Protein AF-A0A6I3DVI6-F1 (afdb_monomer_lite)

Radius of gyration: 30.78 Å; chains: 1; bounding box: 69×24×76 Å

pLDDT: mean 83.45, std 7.42, range [49.19, 92.88]

Foldseek 3Di:
DDPLVVLCVVLVPDPDVLSVVLSVVLSVCVVVVNPNVVVVVVSVVVVVVVVVVVVVVVVVVVVVVVVVVVCVVVVVVVCCVVCVVVVVVVCVVVVDD

Sequence (97 aa):
LSRSDAIRAMGERSDIPELRNFASSMVQAERLGIPVANVLRIQAGEMRTKRSQRAEEMAQKVPVKILFPLIFCILPVLFIVILGPAVISIFSSLSGK

Secondary structure (DSSP, 8-state):
--HHHHHHHHHHT---HHHHHHHHHHHHHHHHT--HHHHHHHHHHHHHHHHHHHHHHHHHHHHHHHHHHHHHHHHHHHHHHHHHHHHHHHHHHHS--

Structure (mmCIF, N/CA/C/O backbone):
data_AF-A0A6I3DVI6-F1
#
_entry.id   AF-A0A6I3DVI6-F1
#
loop_
_atom_site.group_PDB
_atom_site.id
_atom_site.type_symbol
_atom_site.label_atom_id
_atom_site.label_alt_id
_atom_site.label_comp_id
_atom_site.label_asym_id
_atom_site.label_entity_id
_atom_site.label_seq_id
_atom_site.pdbx_PDB_ins_code
_atom_site.Cartn_x
_atom_site.Cartn_y
_atom_site.Cartn_z
_atom_site.occupancy
_atom_site.B_iso_or_equiv
_atom_site.auth_seq_id
_atom_site.auth_comp_id
_atom_site.auth_asym_id
_atom_site.auth_atom_id
_atom_site.pdbx_PDB_model_num
ATOM 1 N N . LEU A 1 1 ? -26.976 -16.156 27.769 1.00 64.56 1 LEU A N 1
ATOM 2 C CA . LEU A 1 1 ? -25.738 -15.523 27.258 1.00 64.56 1 LEU A CA 1
ATOM 3 C C . LEU A 1 1 ? -25.749 -14.055 27.645 1.00 64.56 1 LEU A C 1
ATOM 5 O O . LEU A 1 1 ? -26.793 -13.432 27.477 1.00 64.56 1 LEU A O 1
ATOM 9 N N . SER A 1 2 ? -24.634 -13.508 28.136 1.00 84.81 2 SER A N 1
ATOM 10 C CA . SER A 1 2 ? -24.501 -12.050 28.239 1.00 84.81 2 SER A CA 1
ATOM 11 C C . SER A 1 2 ? -24.308 -11.439 26.844 1.00 84.81 2 SER A C 1
ATOM 13 O O . SER A 1 2 ? -23.904 -12.131 25.903 1.00 84.81 2 SER A O 1
ATOM 15 N N . ARG A 1 3 ? -24.595 -10.141 26.688 1.00 81.12 3 ARG A N 1
ATOM 16 C CA . ARG A 1 3 ? -24.391 -9.422 25.418 1.00 81.12 3 ARG A CA 1
ATOM 17 C C . ARG A 1 3 ? -22.936 -9.526 24.942 1.00 81.12 3 ARG A C 1
ATOM 19 O O . ARG A 1 3 ? -22.694 -9.828 23.774 1.00 81.12 3 ARG A O 1
ATOM 26 N N . SER A 1 4 ? -21.992 -9.391 25.869 1.00 83.44 4 SER A N 1
ATOM 27 C CA . SER A 1 4 ? -20.556 -9.572 25.652 1.00 83.44 4 SER A CA 1
ATOM 28 C C . SER A 1 4 ? -20.211 -10.952 25.082 1.00 83.44 4 SER A C 1
ATOM 30 O O . SER A 1 4 ? -19.401 -11.060 24.159 1.00 83.44 4 SER A O 1
ATOM 32 N N . ASP A 1 5 ? -20.846 -12.011 25.591 1.00 84.31 5 ASP A N 1
ATOM 33 C CA . ASP A 1 5 ? -20.593 -13.383 25.131 1.00 84.31 5 ASP A CA 1
ATOM 34 C C . ASP A 1 5 ? -21.130 -13.606 23.716 1.00 84.31 5 ASP A C 1
ATOM 36 O O . ASP A 1 5 ? -20.478 -14.256 22.902 1.00 84.31 5 ASP A O 1
ATOM 40 N N . ALA A 1 6 ? -22.288 -13.022 23.388 1.00 87.44 6 ALA A N 1
ATOM 41 C CA . ALA A 1 6 ? -22.867 -13.106 22.047 1.00 87.44 6 ALA A CA 1
ATOM 42 C C . ALA A 1 6 ? -21.997 -12.391 20.996 1.00 87.44 6 ALA A C 1
ATOM 44 O O . ALA A 1 6 ? -21.816 -12.895 19.886 1.00 87.44 6 ALA A O 1
ATOM 45 N N . ILE A 1 7 ? -21.421 -11.239 21.355 1.00 8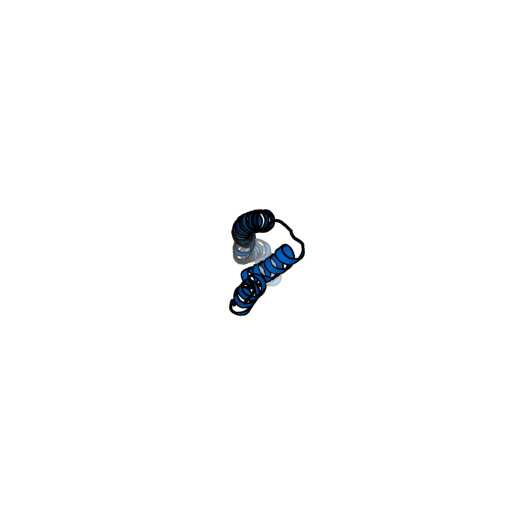5.44 7 ILE A N 1
ATOM 46 C CA . ILE A 1 7 ? -20.514 -10.475 20.488 1.00 85.44 7 ILE A CA 1
ATOM 47 C C . ILE A 1 7 ? -19.185 -11.215 20.305 1.00 85.44 7 ILE A C 1
ATOM 49 O O . ILE A 1 7 ? -18.686 -11.309 19.184 1.00 85.44 7 ILE A O 1
ATOM 53 N N . ARG A 1 8 ? -18.632 -11.800 21.375 1.00 87.19 8 ARG A N 1
ATOM 54 C CA . ARG A 1 8 ? -17.426 -12.637 21.293 1.00 87.19 8 ARG A CA 1
ATOM 55 C C . ARG A 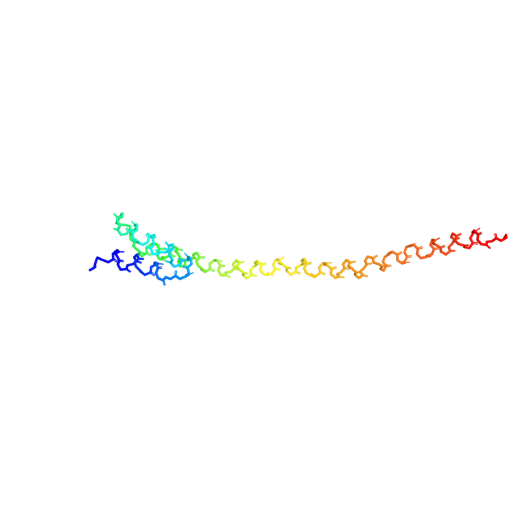1 8 ? -17.651 -13.851 20.392 1.00 87.19 8 ARG A C 1
ATOM 57 O O . ARG A 1 8 ? -16.877 -14.062 19.464 1.00 87.19 8 ARG A O 1
ATOM 64 N N . ALA A 1 9 ? -18.744 -14.583 20.606 1.00 88.75 9 ALA A N 1
ATOM 65 C CA . ALA A 1 9 ? -19.117 -15.726 19.775 1.00 88.75 9 ALA A CA 1
ATOM 66 C C . ALA A 1 9 ? -19.337 -15.334 18.302 1.00 88.75 9 ALA A C 1
ATOM 68 O O . ALA A 1 9 ? -19.091 -16.134 17.405 1.00 88.75 9 ALA A O 1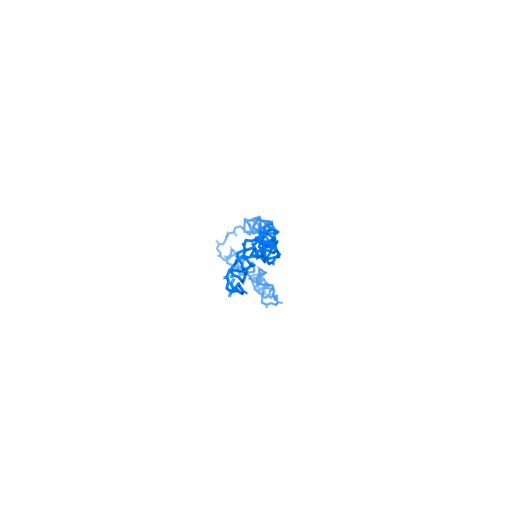
ATOM 69 N N . MET A 1 10 ? -19.765 -14.094 18.032 1.00 87.00 10 MET A N 1
ATOM 70 C CA . MET A 1 10 ? -19.881 -13.557 16.676 1.00 87.00 10 MET A CA 1
ATOM 71 C C . MET A 1 10 ? -18.531 -13.332 15.988 1.00 87.00 10 MET A C 1
ATOM 73 O O . MET A 1 10 ? -18.426 -13.615 14.798 1.00 87.00 10 MET A O 1
ATOM 77 N N . GLY A 1 11 ? -17.522 -12.850 16.714 1.00 88.12 11 GLY A N 1
ATOM 78 C CA . GLY A 1 11 ? -16.167 -12.693 16.180 1.00 88.12 11 GLY A CA 1
ATOM 79 C C . GLY A 1 11 ? -15.449 -14.025 15.958 1.00 88.12 11 GLY A C 1
ATOM 80 O O . GLY A 1 11 ? -14.722 -14.160 14.982 1.00 88.12 11 GLY A O 1
ATOM 81 N N . GLU A 1 12 ? -15.677 -15.010 16.831 1.00 88.38 12 GLU A N 1
ATOM 82 C CA . GLU A 1 12 ? -15.061 -16.348 16.759 1.00 88.38 12 GLU A CA 1
ATOM 83 C C . GLU A 1 12 ? -15.515 -17.151 15.531 1.00 88.38 12 GLU A C 1
ATOM 85 O O . GLU A 1 12 ? -14.721 -17.865 14.932 1.00 88.38 12 GLU A O 1
ATOM 90 N N . ARG A 1 13 ? -16.783 -17.008 15.122 1.00 91.81 13 ARG A N 1
ATOM 91 C CA . ARG A 1 13 ? -17.356 -17.720 13.963 1.00 91.81 13 ARG A CA 1
ATOM 92 C C . ARG A 1 13 ? -17.131 -17.032 12.615 1.00 91.81 13 ARG A C 1
ATOM 94 O O . ARG A 1 13 ? -17.697 -17.470 11.618 1.00 91.81 13 ARG A O 1
ATOM 101 N N . SER A 1 14 ? -16.414 -15.910 12.586 1.00 89.69 14 SER A N 1
ATOM 102 C CA . SER A 1 14 ? -16.191 -15.150 11.360 1.00 89.69 14 SER A CA 1
ATOM 103 C C . SER A 1 14 ? -14.745 -15.263 10.906 1.00 89.69 14 SER A C 1
ATOM 105 O O . SER A 1 14 ? -13.831 -14.881 11.632 1.00 89.69 14 SER A O 1
ATOM 107 N N . ASP A 1 15 ? -14.553 -15.701 9.663 1.00 86.31 15 ASP A N 1
ATOM 108 C CA . ASP A 1 15 ? -13.235 -15.778 9.019 1.00 86.31 15 ASP A CA 1
ATOM 109 C C . ASP A 1 15 ? -12.675 -14.409 8.604 1.00 86.31 15 ASP A C 1
ATOM 111 O O . ASP A 1 15 ? -11.579 -14.317 8.056 1.00 86.31 15 ASP A O 1
ATOM 115 N N . ILE A 1 16 ? -13.409 -13.321 8.854 1.00 90.81 16 ILE A N 1
ATOM 116 C CA . ILE A 1 16 ? -12.988 -11.964 8.508 1.00 90.81 16 ILE A CA 1
ATOM 117 C C . ILE A 1 16 ? -12.195 -11.378 9.690 1.00 90.81 16 ILE A C 1
ATOM 119 O O . ILE A 1 16 ? -12.792 -11.058 10.726 1.00 90.81 16 ILE A O 1
ATOM 123 N N . PRO A 1 17 ? -10.872 -11.152 9.557 1.00 86.38 17 PRO A N 1
ATOM 124 C CA . PRO A 1 17 ? -10.035 -10.662 10.655 1.00 86.38 17 PRO A CA 1
ATOM 125 C C . PRO A 1 17 ? -10.492 -9.300 11.188 1.00 86.38 17 PRO A C 1
ATOM 127 O O . PRO A 1 17 ? -10.414 -9.039 12.389 1.00 86.38 17 PRO A O 1
ATOM 130 N N . GLU A 1 18 ? -11.012 -8.437 10.308 1.00 81.25 18 GLU A N 1
ATOM 131 C CA . GLU A 1 18 ? -11.564 -7.142 10.704 1.00 81.25 18 GLU A CA 1
ATOM 132 C C . GLU A 1 18 ? -12.794 -7.280 11.615 1.00 81.25 18 GLU A C 1
ATOM 134 O O . GLU A 1 18 ? -12.920 -6.524 12.580 1.00 81.25 18 GLU A O 1
ATOM 139 N N . LEU A 1 19 ? -13.665 -8.268 11.373 1.00 85.88 19 LEU A N 1
ATOM 140 C CA . LEU A 1 19 ? -14.851 -8.491 12.203 1.00 85.88 19 LEU A CA 1
ATOM 141 C C . LEU A 1 19 ? -14.476 -9.049 13.580 1.00 85.88 19 LEU A C 1
ATOM 143 O O . LEU A 1 19 ? -15.049 -8.646 14.594 1.00 85.88 19 LEU A O 1
ATOM 147 N N . ARG A 1 20 ? -13.472 -9.930 13.632 1.00 88.19 20 ARG A N 1
ATOM 148 C CA . ARG A 1 20 ? -12.945 -10.471 14.891 1.00 88.19 20 ARG A CA 1
ATOM 149 C C . ARG A 1 20 ? -12.341 -9.375 15.772 1.00 88.19 20 ARG A C 1
ATOM 151 O O . ARG A 1 20 ? -12.622 -9.319 16.971 1.00 88.19 20 ARG A O 1
ATOM 158 N N . ASN A 1 21 ? -11.566 -8.468 15.175 1.00 85.25 21 ASN A N 1
ATOM 159 C CA . ASN A 1 21 ? -10.993 -7.323 15.885 1.00 85.25 21 ASN A CA 1
ATOM 160 C C . ASN A 1 21 ? -12.086 -6.376 16.400 1.00 85.25 21 ASN A C 1
ATOM 162 O O . ASN A 1 21 ? -12.046 -5.972 17.561 1.00 85.25 21 ASN A O 1
ATOM 166 N N . PHE A 1 22 ? -13.101 -6.093 15.581 1.00 83.50 22 PHE A N 1
ATOM 167 C CA . PHE A 1 22 ? -14.257 -5.295 15.989 1.00 83.50 22 PHE A CA 1
ATOM 168 C C . PHE A 1 22 ? -15.000 -5.909 17.188 1.00 83.50 22 PHE A C 1
ATOM 170 O O . PHE A 1 22 ? -15.264 -5.221 18.175 1.00 83.50 22 PHE A O 1
ATOM 177 N N . ALA A 1 23 ? -15.287 -7.214 17.147 1.00 87.50 23 ALA A N 1
ATOM 178 C CA . ALA A 1 23 ? -15.955 -7.920 18.238 1.00 87.50 23 ALA A CA 1
ATOM 179 C C . ALA A 1 23 ? -15.160 -7.849 19.556 1.00 87.50 23 ALA A C 1
ATOM 181 O O . ALA A 1 23 ? -15.734 -7.574 20.611 1.00 87.50 23 ALA A O 1
ATOM 182 N N . SER A 1 24 ? -13.836 -8.032 19.501 1.00 85.31 24 SER A N 1
ATOM 183 C CA . SER A 1 24 ? -12.952 -7.907 20.669 1.00 85.31 24 SER A CA 1
ATOM 184 C C . SER A 1 24 ? -12.953 -6.490 21.257 1.00 85.31 24 SER A C 1
ATOM 186 O O . SER A 1 24 ? -13.077 -6.321 22.474 1.00 85.31 24 SER A O 1
ATOM 188 N N . SER A 1 25 ? -12.869 -5.463 20.407 1.00 82.06 25 SER A N 1
ATOM 189 C CA . SER A 1 25 ? -12.918 -4.057 20.827 1.00 82.06 25 SER A CA 1
ATOM 190 C C . SER A 1 25 ? -14.267 -3.685 21.445 1.00 82.06 25 SER A C 1
ATOM 192 O O . SER A 1 25 ? -14.317 -2.930 22.412 1.00 82.06 25 SER A O 1
ATOM 194 N N . MET A 1 26 ? -15.367 -4.251 20.943 1.00 81.00 26 MET A N 1
ATOM 195 C CA . MET A 1 26 ? -16.712 -3.993 21.460 1.00 81.00 26 MET A CA 1
ATOM 196 C C . MET A 1 26 ? -16.939 -4.638 22.838 1.00 81.00 26 MET A C 1
ATOM 198 O O . MET A 1 26 ? -17.509 -4.001 23.722 1.00 81.00 26 MET A O 1
ATOM 202 N N . VAL A 1 27 ? -16.408 -5.845 23.065 1.00 85.50 27 VAL A N 1
ATOM 203 C CA . VAL A 1 27 ? -16.404 -6.491 24.393 1.00 85.50 27 VAL A CA 1
ATOM 204 C C . VAL A 1 27 ? -15.554 -5.705 25.401 1.00 85.50 27 VAL A C 1
ATOM 206 O O . VAL A 1 27 ? -15.920 -5.599 26.571 1.00 85.50 27 VAL A O 1
ATOM 209 N N . GLN A 1 28 ? -14.431 -5.126 24.965 1.00 78.88 28 GLN A N 1
ATOM 210 C CA . GLN A 1 28 ? -13.604 -4.252 25.807 1.00 78.88 28 GLN A CA 1
ATOM 211 C C . GLN A 1 28 ? -14.297 -2.919 26.119 1.00 78.88 28 GLN A C 1
ATOM 213 O O . GLN A 1 28 ? -14.287 -2.487 27.269 1.00 78.88 28 GLN A O 1
ATOM 218 N N . ALA A 1 29 ? -14.949 -2.298 25.133 1.00 76.56 29 ALA A N 1
ATOM 219 C CA . ALA A 1 29 ? -15.699 -1.057 25.317 1.00 76.56 29 ALA A CA 1
ATOM 220 C C . ALA A 1 29 ? -16.853 -1.227 26.317 1.00 76.56 29 ALA A C 1
ATOM 222 O O . ALA A 1 29 ? -17.050 -0.372 27.175 1.00 76.56 29 ALA A O 1
ATOM 223 N N . GLU A 1 30 ? -17.561 -2.358 26.258 1.00 76.69 30 GLU A N 1
ATOM 224 C CA . GLU A 1 30 ? -18.624 -2.698 27.208 1.00 76.69 30 GLU A CA 1
ATOM 225 C C . GLU A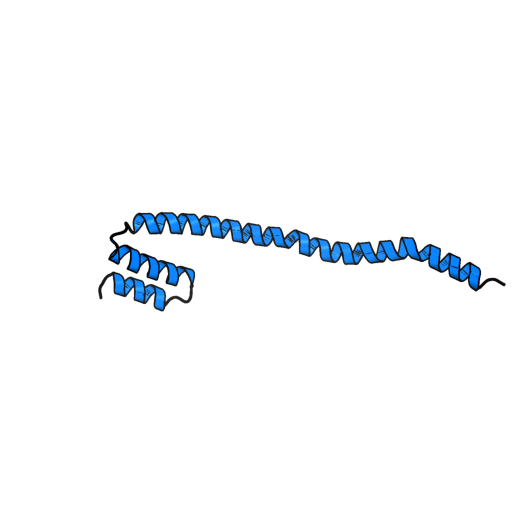 1 30 ? -18.094 -2.878 28.641 1.00 76.69 30 GLU A C 1
ATOM 227 O O . GLU A 1 30 ? -18.718 -2.393 29.582 1.00 76.69 30 GLU A O 1
ATOM 232 N N . ARG A 1 31 ? -16.916 -3.495 28.817 1.00 74.50 31 ARG A N 1
ATOM 233 C CA . ARG A 1 31 ? -16.265 -3.634 30.135 1.00 74.50 31 ARG A CA 1
ATOM 234 C C . ARG A 1 31 ? -15.756 -2.311 30.708 1.00 74.50 31 ARG A C 1
ATOM 236 O O . ARG A 1 31 ? -15.742 -2.149 31.922 1.00 74.50 31 ARG A O 1
ATOM 243 N N . LEU A 1 32 ? -15.321 -1.395 29.847 1.00 74.81 32 LEU A N 1
ATOM 244 C CA . LEU A 1 32 ? -14.753 -0.099 30.229 1.00 74.81 32 LEU A CA 1
ATOM 245 C C . LEU A 1 32 ? -15.800 1.028 30.281 1.00 74.81 32 LEU A C 1
ATOM 247 O O . LEU A 1 32 ? -15.450 2.166 30.580 1.00 74.81 32 LEU A O 1
ATOM 251 N N . GLY A 1 33 ? -17.072 0.741 29.970 1.00 67.00 33 GLY A N 1
ATOM 252 C CA . GLY A 1 33 ? -18.138 1.748 29.918 1.00 67.00 33 GLY A CA 1
ATOM 253 C C . GLY A 1 33 ? -17.969 2.775 28.790 1.00 67.00 33 GLY A C 1
ATOM 254 O O . GLY A 1 33 ? -18.572 3.846 28.829 1.00 67.00 33 GLY A O 1
ATOM 255 N N . ILE A 1 34 ? -17.150 2.468 27.779 1.00 69.62 34 ILE A N 1
ATOM 256 C CA . ILE A 1 34 ? -16.894 3.360 26.647 1.00 69.62 34 ILE A CA 1
ATOM 257 C C . ILE A 1 34 ? -18.129 3.343 25.735 1.00 69.62 34 ILE A C 1
ATOM 259 O O . ILE A 1 34 ? -18.594 2.262 25.358 1.00 69.62 34 ILE A O 1
ATOM 263 N N . PRO A 1 35 ? -18.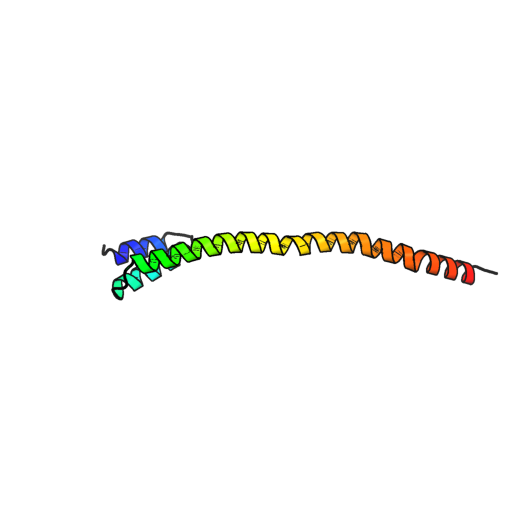660 4.508 25.319 1.00 69.38 35 PRO A N 1
ATOM 264 C CA . PRO A 1 35 ? -19.797 4.565 24.411 1.00 69.38 35 PRO A CA 1
ATOM 265 C C . PRO A 1 35 ? -19.498 3.808 23.112 1.00 69.38 35 PRO A C 1
ATOM 267 O O . PRO A 1 35 ? -18.693 4.246 22.289 1.00 69.38 35 PRO A O 1
ATOM 270 N N . VAL A 1 36 ? -20.194 2.688 22.896 1.00 68.88 36 VAL A N 1
ATOM 271 C CA . VAL A 1 36 ? -20.079 1.845 21.688 1.00 68.88 36 VAL A CA 1
ATOM 272 C C . VAL A 1 36 ? -20.308 2.665 20.408 1.00 68.88 36 VAL A C 1
ATOM 274 O O . VAL A 1 36 ? -19.706 2.393 19.371 1.00 68.88 36 VAL A O 1
ATOM 277 N N . ALA A 1 37 ? -21.104 3.735 20.499 1.00 75.56 37 ALA A N 1
ATOM 278 C CA . ALA A 1 37 ? -21.328 4.698 19.425 1.00 75.56 37 ALA A CA 1
ATOM 279 C C . ALA A 1 37 ? -20.045 5.418 18.959 1.00 75.56 37 ALA A C 1
ATOM 281 O O . ALA A 1 37 ? -19.881 5.631 17.758 1.00 75.56 37 ALA A O 1
ATOM 282 N N . ASN A 1 38 ? -19.124 5.761 19.869 1.00 76.12 38 ASN A N 1
ATOM 283 C CA . ASN A 1 38 ? -17.855 6.403 19.505 1.00 76.12 38 ASN A CA 1
ATOM 284 C C . ASN A 1 38 ? -16.924 5.420 18.793 1.00 76.12 38 ASN A C 1
ATOM 286 O O . ASN A 1 38 ? -16.353 5.763 17.760 1.00 76.12 38 ASN A O 1
ATOM 290 N N . VAL A 1 39 ? -16.832 4.185 19.296 1.00 72.56 39 VAL A N 1
ATOM 291 C CA . VAL A 1 39 ? -16.020 3.124 18.680 1.00 72.56 39 VAL A CA 1
ATOM 292 C C . VAL A 1 39 ? -16.525 2.812 17.268 1.00 72.56 39 VAL A C 1
ATOM 294 O O . VAL A 1 39 ? -15.741 2.806 16.323 1.00 72.56 39 VAL A O 1
ATOM 297 N N . LEU A 1 40 ? -17.842 2.655 17.090 1.00 76.31 40 LEU A N 1
ATOM 298 C CA . LEU A 1 40 ? -18.463 2.455 15.776 1.00 76.31 40 LEU A CA 1
ATOM 299 C C . LEU A 1 40 ? -18.219 3.627 14.816 1.00 76.31 40 LEU A C 1
ATOM 301 O O . LEU A 1 40 ? -17.968 3.393 13.636 1.00 76.31 40 LEU A O 1
ATOM 305 N N . ARG A 1 41 ? -18.270 4.879 15.295 1.00 82.94 41 ARG A N 1
ATOM 306 C CA . ARG A 1 41 ? -18.001 6.064 14.459 1.00 82.94 41 ARG A CA 1
ATOM 307 C C . ARG A 1 41 ? -16.568 6.093 13.947 1.00 82.94 41 ARG A C 1
ATOM 309 O O . ARG A 1 41 ? -16.364 6.335 12.759 1.00 82.94 41 ARG A O 1
ATOM 316 N N . ILE A 1 42 ? -15.604 5.840 14.830 1.00 81.62 42 ILE A N 1
ATOM 317 C CA . ILE A 1 42 ? -14.179 5.820 14.484 1.00 81.62 42 ILE A CA 1
ATOM 318 C C . ILE A 1 42 ? -13.911 4.681 13.496 1.00 81.62 42 ILE A C 1
ATOM 320 O O . ILE A 1 42 ? -13.401 4.927 12.406 1.00 81.62 42 ILE A O 1
ATOM 324 N N . GLN A 1 43 ? -14.376 3.467 13.807 1.00 76.44 43 GLN A N 1
ATOM 325 C CA . GLN A 1 43 ? -14.204 2.294 12.947 1.00 76.44 43 GLN A CA 1
ATOM 326 C C . GLN A 1 43 ? -14.850 2.488 11.563 1.00 76.44 43 GLN A C 1
ATOM 328 O O . GLN A 1 43 ? -14.280 2.103 10.543 1.00 76.44 43 GLN A O 1
ATOM 333 N N . ALA A 1 44 ? -16.032 3.112 11.498 1.00 82.75 44 ALA A N 1
ATOM 334 C CA . ALA A 1 44 ? -16.697 3.422 10.234 1.00 82.75 44 ALA A CA 1
ATOM 335 C C . ALA A 1 44 ? -15.920 4.454 9.399 1.00 82.75 44 ALA A C 1
ATOM 337 O O . ALA A 1 44 ? -15.884 4.338 8.172 1.00 82.75 44 ALA A O 1
ATOM 338 N N . GLY A 1 45 ? -15.294 5.444 10.043 1.00 88.56 45 GLY A N 1
ATOM 339 C CA . GLY A 1 45 ? -14.393 6.392 9.386 1.00 88.56 45 GLY A CA 1
ATOM 340 C C . GLY A 1 45 ? -13.163 5.693 8.810 1.00 88.56 45 GLY A C 1
ATOM 341 O O . GLY A 1 45 ? -12.888 5.812 7.617 1.00 88.56 45 GLY A O 1
ATOM 342 N N . GLU A 1 46 ? -12.490 4.882 9.624 1.00 83.31 46 GLU A N 1
ATOM 343 C CA . GLU A 1 46 ? -11.313 4.113 9.210 1.00 83.31 46 GLU A CA 1
ATOM 344 C C . GLU A 1 46 ? -11.610 3.157 8.050 1.00 83.31 46 GLU A C 1
ATOM 346 O O . GLU A 1 46 ? -10.820 3.067 7.111 1.00 83.31 46 GLU A O 1
ATOM 351 N N . MET A 1 47 ? -12.767 2.484 8.048 1.00 79.88 47 MET A N 1
ATOM 352 C CA . MET A 1 47 ? -13.153 1.598 6.943 1.00 79.88 47 MET A CA 1
ATOM 353 C C . MET A 1 47 ? -13.306 2.340 5.608 1.00 79.88 47 MET A C 1
ATOM 355 O O . MET A 1 47 ? -12.933 1.799 4.563 1.00 79.88 47 MET A O 1
ATOM 359 N N . ARG A 1 48 ? -13.822 3.577 5.615 1.00 89.56 48 ARG A N 1
ATOM 360 C CA . ARG A 1 48 ? -13.920 4.399 4.395 1.00 89.56 48 ARG A CA 1
ATOM 361 C C . ARG A 1 48 ? -12.538 4.803 3.896 1.00 89.56 48 ARG A C 1
ATOM 363 O O . ARG A 1 48 ? -12.266 4.664 2.705 1.00 89.56 48 ARG A O 1
ATOM 370 N N . THR A 1 49 ? -11.656 5.219 4.802 1.00 87.00 49 THR A N 1
ATOM 371 C CA . THR A 1 49 ? -10.272 5.575 4.467 1.00 87.00 49 THR A CA 1
ATOM 372 C C . THR A 1 49 ? -9.509 4.373 3.912 1.00 87.00 49 THR A C 1
ATOM 374 O O . THR A 1 49 ? -8.908 4.467 2.846 1.00 87.00 49 THR A O 1
ATOM 377 N N . LYS A 1 50 ? -9.618 3.202 4.554 1.00 84.44 50 LYS A N 1
ATOM 378 C CA . LYS A 1 50 ? -8.985 1.952 4.102 1.00 84.44 50 LYS A CA 1
ATOM 379 C C . LYS A 1 50 ? -9.459 1.535 2.707 1.00 84.44 50 LYS A C 1
ATOM 381 O O . LYS A 1 50 ? -8.680 1.006 1.917 1.00 84.44 50 LYS A O 1
ATOM 386 N N . ARG A 1 51 ? -10.731 1.786 2.372 1.00 84.81 51 ARG A N 1
ATOM 387 C CA . ARG A 1 51 ? -11.261 1.546 1.021 1.00 84.81 51 ARG A CA 1
ATOM 388 C C . ARG A 1 51 ? -10.603 2.456 -0.022 1.00 84.81 51 ARG A C 1
ATOM 390 O O . ARG A 1 51 ? -10.283 1.961 -1.098 1.00 84.81 51 ARG A O 1
ATOM 397 N N . SER A 1 52 ? -10.386 3.735 0.297 1.00 81.88 52 SER A N 1
ATOM 398 C CA . SER A 1 52 ? -9.665 4.670 -0.586 1.00 81.88 52 SER A CA 1
ATOM 399 C C . SER A 1 52 ? -8.206 4.253 -0.767 1.00 81.88 52 SER A C 1
ATOM 401 O O . SER A 1 52 ? -7.734 4.125 -1.892 1.00 81.88 52 SER A O 1
ATOM 403 N N . GLN A 1 53 ? -7.526 3.914 0.330 1.00 79.31 53 GLN A N 1
ATOM 404 C CA . GLN A 1 53 ? -6.123 3.490 0.310 1.00 79.31 53 GLN A CA 1
ATOM 405 C C . GLN A 1 53 ? -5.897 2.234 -0.537 1.00 79.31 53 GLN A C 1
ATOM 407 O O . GLN A 1 53 ? -4.928 2.170 -1.282 1.00 79.31 53 GLN A O 1
ATOM 412 N N . ARG A 1 54 ? -6.812 1.254 -0.505 1.00 82.62 54 ARG A N 1
ATOM 413 C CA . ARG A 1 54 ? -6.724 0.074 -1.388 1.00 82.62 54 ARG A CA 1
ATOM 414 C C . ARG A 1 54 ? -6.777 0.448 -2.872 1.00 82.62 54 ARG A C 1
ATOM 416 O O . ARG A 1 54 ? -6.120 -0.198 -3.683 1.00 82.62 54 ARG A O 1
ATOM 423 N N . ALA A 1 55 ? -7.561 1.460 -3.240 1.00 76.19 55 ALA A N 1
ATOM 424 C CA . ALA A 1 55 ? -7.613 1.945 -4.617 1.00 76.19 55 ALA A CA 1
ATOM 425 C C . ALA A 1 55 ? -6.323 2.696 -4.991 1.00 76.19 55 ALA A C 1
ATOM 427 O O . ALA A 1 55 ? -5.769 2.469 -6.067 1.00 76.19 55 ALA A O 1
ATOM 428 N N . GLU A 1 56 ? -5.804 3.521 -4.082 1.00 81.25 56 GLU A N 1
ATOM 429 C CA . GLU A 1 56 ? -4.532 4.232 -4.255 1.00 81.25 56 GLU A CA 1
ATOM 430 C C . GLU A 1 56 ? -3.339 3.273 -4.366 1.00 81.25 56 GLU A C 1
ATOM 432 O O . GLU A 1 56 ? -2.495 3.447 -5.242 1.00 81.25 56 GLU A O 1
ATOM 437 N N . GLU A 1 57 ? -3.292 2.208 -3.564 1.00 80.44 57 GLU A N 1
ATOM 438 C CA . GLU A 1 57 ? -2.267 1.163 -3.665 1.00 80.44 57 GLU A CA 1
ATOM 439 C C . GLU A 1 57 ? -2.283 0.465 -5.027 1.00 80.44 57 GLU A C 1
ATOM 441 O O . GLU A 1 57 ? -1.230 0.136 -5.580 1.00 80.44 57 GLU A O 1
ATOM 446 N N . MET A 1 58 ? -3.470 0.223 -5.590 1.00 76.44 58 MET A N 1
ATOM 447 C CA . MET A 1 58 ? -3.583 -0.353 -6.929 1.00 76.44 58 MET A CA 1
ATOM 448 C C . MET A 1 58 ? -3.084 0.622 -7.995 1.00 76.44 58 MET A C 1
ATOM 450 O O . MET A 1 58 ? -2.372 0.197 -8.905 1.00 76.44 58 MET A O 1
ATOM 454 N N . ALA A 1 59 ? -3.385 1.916 -7.855 1.00 78.44 59 ALA A N 1
ATOM 455 C CA . ALA A 1 59 ? -2.895 2.956 -8.754 1.00 78.44 59 ALA A CA 1
ATOM 456 C C . ALA A 1 59 ? -1.365 3.114 -8.679 1.00 78.44 59 ALA A C 1
ATOM 458 O O . ALA A 1 59 ? -0.703 3.194 -9.711 1.00 78.44 59 ALA A O 1
ATOM 459 N N . GLN A 1 60 ? -0.776 3.061 -7.482 1.00 79.69 60 GLN A N 1
ATOM 460 C CA . GLN A 1 60 ? 0.675 3.163 -7.265 1.00 79.69 60 GLN A CA 1
ATOM 461 C C . GLN A 1 60 ? 1.470 2.007 -7.894 1.00 79.69 60 GLN A C 1
ATOM 463 O O . GLN A 1 60 ? 2.638 2.167 -8.240 1.00 79.69 60 GLN A O 1
ATOM 468 N N . LYS A 1 61 ? 0.842 0.843 -8.101 1.00 79.44 61 LYS A N 1
ATOM 469 C CA . LYS A 1 61 ? 1.463 -0.301 -8.794 1.00 79.44 61 LYS A CA 1
ATOM 470 C C . LYS A 1 61 ? 1.449 -0.165 -10.322 1.00 79.44 61 LYS A C 1
ATOM 472 O O . LYS A 1 61 ? 2.165 -0.907 -10.997 1.00 79.44 61 LYS A O 1
ATOM 477 N N . VAL A 1 62 ? 0.654 0.751 -10.884 1.00 80.12 62 VAL A N 1
ATOM 478 C CA . VAL A 1 62 ? 0.533 0.951 -12.340 1.00 80.12 62 VAL A CA 1
ATOM 479 C C . VAL A 1 62 ? 1.841 1.455 -12.973 1.00 80.12 62 V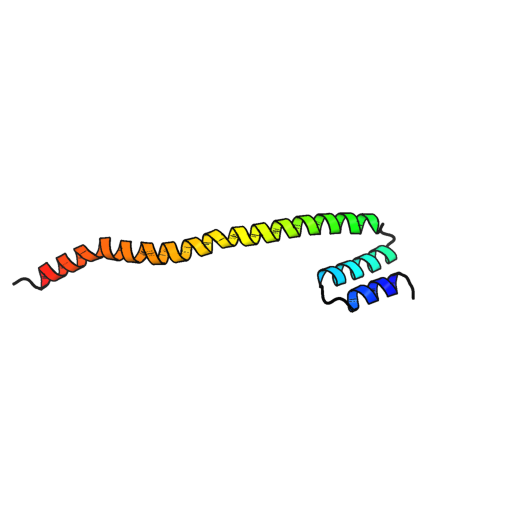AL A C 1
ATOM 481 O O . VAL A 1 62 ? 2.280 0.829 -13.938 1.00 80.12 62 VAL A O 1
ATOM 484 N N . PRO A 1 63 ? 2.528 2.489 -12.439 1.00 83.00 63 PRO A N 1
ATOM 485 C CA . PRO A 1 63 ? 3.794 2.974 -12.995 1.00 83.00 63 PRO A CA 1
ATOM 486 C C . PRO A 1 63 ? 4.862 1.890 -13.154 1.00 83.00 63 PRO A C 1
ATOM 488 O O . PRO A 1 63 ? 5.493 1.805 -14.202 1.00 83.00 63 PRO A O 1
ATOM 491 N N . VAL A 1 64 ? 5.031 1.015 -12.158 1.00 84.31 64 VAL A N 1
ATOM 492 C CA . VAL A 1 64 ? 6.040 -0.060 -12.206 1.00 84.31 64 VAL A CA 1
ATOM 493 C C . VAL A 1 64 ? 5.727 -1.061 -13.323 1.00 84.31 64 VAL A C 1
ATOM 495 O O . VAL A 1 64 ? 6.628 -1.485 -14.048 1.00 84.31 64 VAL A O 1
ATOM 498 N N . LYS A 1 65 ? 4.443 -1.390 -13.522 1.00 83.06 65 LYS A N 1
ATOM 499 C CA . LYS A 1 65 ? 3.998 -2.260 -14.623 1.00 83.06 65 LYS A CA 1
ATOM 500 C C . LYS A 1 65 ? 4.187 -1.632 -16.002 1.00 83.06 65 LYS A C 1
ATOM 502 O O . LYS A 1 65 ? 4.374 -2.375 -16.955 1.00 83.06 65 LYS A O 1
ATOM 507 N N . ILE A 1 66 ? 4.133 -0.305 -16.115 1.00 86.56 66 ILE A N 1
ATOM 508 C CA . ILE A 1 66 ? 4.373 0.420 -17.373 1.00 86.56 66 ILE A CA 1
ATOM 509 C C . ILE A 1 66 ? 5.881 0.574 -17.633 1.00 86.56 66 ILE A C 1
ATOM 511 O O . ILE A 1 66 ? 6.329 0.457 -18.772 1.00 86.56 66 ILE A O 1
ATOM 515 N N . LEU A 1 67 ? 6.681 0.773 -16.582 1.00 87.88 67 LEU A N 1
ATOM 516 C CA . LEU A 1 67 ? 8.129 0.953 -16.683 1.00 87.88 67 LEU A CA 1
ATOM 517 C C . LEU A 1 67 ? 8.850 -0.310 -17.177 1.00 87.88 67 LEU A C 1
ATOM 519 O O . LEU A 1 67 ? 9.773 -0.210 -17.980 1.00 87.88 67 LEU A O 1
ATOM 523 N N . PHE A 1 68 ? 8.424 -1.494 -16.732 1.00 90.56 68 PHE A N 1
ATOM 524 C CA . PHE A 1 68 ? 9.041 -2.762 -17.134 1.00 90.56 68 PHE A CA 1
ATOM 525 C C . PHE A 1 68 ? 9.059 -2.988 -18.666 1.00 90.56 68 PHE A C 1
ATOM 527 O O . PHE A 1 68 ? 10.148 -3.151 -19.222 1.00 90.56 68 PHE A O 1
ATOM 534 N N . PRO A 1 69 ? 7.919 -2.946 -19.388 1.00 89.00 69 PRO A N 1
ATOM 535 C CA . PRO A 1 69 ? 7.914 -3.072 -20.844 1.00 89.00 69 PRO A CA 1
ATOM 536 C C . PRO A 1 69 ? 8.586 -1.885 -21.543 1.00 89.00 69 PRO A C 1
ATOM 538 O O . PRO A 1 69 ? 9.216 -2.085 -22.577 1.00 89.00 69 PRO A O 1
ATOM 541 N N . LEU A 1 70 ? 8.524 -0.669 -20.983 1.00 89.94 70 LEU A N 1
ATOM 542 C CA . LEU A 1 70 ? 9.257 0.481 -21.528 1.00 89.94 70 LEU A CA 1
ATOM 543 C C . LEU A 1 70 ? 10.766 0.230 -21.555 1.00 89.94 70 LEU A C 1
ATOM 545 O O . LEU A 1 70 ? 11.390 0.419 -22.594 1.00 89.94 70 LEU A O 1
ATOM 549 N N . ILE A 1 71 ? 11.350 -0.229 -20.446 1.00 90.50 71 ILE A N 1
ATOM 550 C CA . ILE A 1 71 ? 12.782 -0.545 -20.385 1.00 90.50 71 ILE A CA 1
ATOM 551 C C . ILE A 1 71 ? 13.102 -1.689 -21.345 1.00 90.50 71 ILE A C 1
ATOM 553 O O . ILE A 1 71 ? 14.041 -1.574 -22.128 1.00 90.50 71 ILE A O 1
ATOM 557 N N . PHE A 1 72 ? 12.307 -2.761 -21.335 1.00 89.81 72 PHE A N 1
ATOM 558 C CA . PHE A 1 72 ? 12.556 -3.920 -22.191 1.00 89.81 72 PHE A CA 1
ATOM 559 C C . PHE A 1 72 ? 12.458 -3.600 -23.690 1.00 89.81 72 PHE A C 1
ATOM 561 O O . PHE A 1 72 ? 13.155 -4.227 -24.475 1.00 89.81 72 PHE A O 1
ATOM 568 N N . CYS A 1 73 ? 11.651 -2.619 -24.099 1.00 87.94 73 CYS A N 1
ATOM 569 C CA . CYS A 1 73 ? 11.543 -2.208 -25.501 1.00 87.94 73 CYS A CA 1
ATOM 570 C C . CYS A 1 73 ? 12.535 -1.099 -25.890 1.00 87.94 73 CYS A C 1
ATOM 572 O O . CYS A 1 73 ? 13.081 -1.133 -26.988 1.00 87.94 73 CYS A O 1
ATOM 574 N N . ILE A 1 74 ? 12.789 -0.113 -25.022 1.00 90.88 74 ILE A N 1
ATOM 575 C CA . ILE A 1 74 ? 13.640 1.045 -25.350 1.00 90.88 74 ILE A CA 1
ATOM 576 C C . ILE A 1 74 ? 15.127 0.718 -25.194 1.00 90.88 74 ILE A C 1
ATOM 578 O O . ILE A 1 74 ? 15.935 1.127 -26.028 1.00 90.88 74 ILE A O 1
ATOM 582 N N . LEU A 1 75 ? 15.507 -0.032 -24.157 1.00 91.69 75 LEU A N 1
ATOM 583 C CA . LEU A 1 75 ? 16.903 -0.381 -23.897 1.00 91.69 75 LEU A CA 1
ATOM 584 C C . LEU A 1 75 ? 17.562 -1.160 -25.053 1.00 91.69 75 LEU A C 1
ATOM 586 O O . LEU A 1 75 ? 18.642 -0.742 -25.471 1.00 91.69 75 LEU A O 1
ATOM 590 N N . PRO A 1 76 ? 16.962 -2.219 -25.639 1.00 90.06 76 PRO A N 1
ATOM 591 C CA . PRO A 1 76 ? 17.570 -2.893 -26.787 1.00 90.06 76 PRO A CA 1
ATOM 592 C C . PRO A 1 76 ? 17.657 -1.988 -28.019 1.00 90.06 76 PRO A C 1
ATOM 594 O O . PRO A 1 76 ? 18.648 -2.051 -28.740 1.00 90.06 76 PRO A O 1
ATOM 597 N N . VAL A 1 77 ? 16.676 -1.106 -28.241 1.00 91.69 77 VAL A N 1
ATOM 598 C CA . VAL A 1 77 ? 16.721 -0.139 -29.350 1.00 91.69 77 VAL A CA 1
ATOM 599 C C . VAL A 1 77 ? 17.889 0.832 -29.173 1.00 91.69 77 VAL A C 1
ATOM 601 O O . VAL A 1 77 ? 18.652 1.038 -30.113 1.00 91.69 77 VAL A O 1
ATOM 604 N N . LEU A 1 78 ? 18.088 1.373 -27.967 1.00 91.31 78 LEU A N 1
ATOM 605 C CA . LEU A 1 78 ? 19.242 2.221 -27.651 1.00 91.31 78 LEU A CA 1
ATOM 606 C C . LEU A 1 78 ? 20.569 1.486 -27.872 1.00 91.31 78 LEU A C 1
ATOM 608 O O . LEU A 1 78 ? 21.479 2.045 -28.481 1.00 91.31 78 LEU A O 1
ATOM 612 N N . PHE A 1 79 ? 20.671 0.227 -27.436 1.00 92.00 79 PHE A N 1
ATOM 613 C CA . PHE A 1 79 ? 21.856 -0.603 -27.672 1.00 92.00 79 PHE A CA 1
ATOM 614 C C . PHE A 1 79 ? 22.141 -0.782 -29.166 1.00 92.00 79 PHE A C 1
ATOM 616 O O . PHE A 1 79 ? 23.280 -0.609 -29.590 1.00 92.00 79 PHE A O 1
ATOM 623 N N . ILE A 1 80 ? 21.121 -1.081 -29.975 1.00 92.62 80 ILE A N 1
ATOM 624 C CA . ILE A 1 80 ? 21.273 -1.266 -31.425 1.00 92.62 80 ILE A CA 1
ATOM 625 C C . ILE A 1 80 ? 21.703 0.039 -32.103 1.00 92.62 80 ILE A C 1
ATOM 627 O O . ILE A 1 80 ? 22.603 0.021 -32.936 1.00 92.62 80 ILE A O 1
ATOM 631 N N . VAL A 1 81 ? 21.101 1.173 -31.744 1.00 92.88 81 VAL A N 1
ATOM 632 C CA . VAL A 1 81 ? 21.413 2.469 -32.370 1.00 92.88 81 VAL A CA 1
ATOM 633 C C . VAL A 1 81 ? 22.818 2.952 -32.008 1.00 92.88 81 VAL A C 1
ATOM 635 O O . VAL A 1 81 ? 23.510 3.499 -32.862 1.00 92.88 81 VAL A O 1
ATOM 638 N N . ILE A 1 82 ? 23.257 2.740 -30.763 1.00 91.50 82 ILE A N 1
ATOM 639 C CA . ILE A 1 82 ? 24.566 3.207 -30.290 1.00 91.50 82 ILE A CA 1
ATOM 640 C C . ILE A 1 82 ? 25.679 2.230 -30.689 1.00 91.50 82 ILE A C 1
ATOM 642 O O . ILE A 1 82 ? 26.673 2.641 -31.286 1.00 91.50 82 ILE A O 1
ATOM 646 N N . LEU A 1 83 ? 25.536 0.935 -30.379 1.00 90.62 83 LEU A N 1
ATOM 647 C CA . LEU A 1 83 ? 26.581 -0.052 -30.667 1.00 90.62 83 LEU A CA 1
ATOM 648 C C . LEU A 1 83 ? 26.557 -0.553 -32.111 1.00 90.62 83 LEU A C 1
ATOM 650 O O . LEU A 1 83 ? 27.607 -0.944 -32.606 1.00 90.62 83 LEU A O 1
ATOM 654 N N . GLY A 1 84 ? 25.415 -0.533 -32.802 1.00 91.94 84 GLY A N 1
ATOM 655 C CA . GLY A 1 84 ? 25.301 -0.981 -34.195 1.00 91.94 84 GLY A CA 1
ATOM 656 C C . GLY A 1 84 ? 26.366 -0.385 -35.124 1.00 91.94 84 GLY A C 1
ATOM 657 O O . GLY A 1 84 ? 27.150 -1.147 -35.695 1.00 91.94 84 GLY A O 1
ATOM 658 N N . PRO A 1 85 ? 26.478 0.951 -35.255 1.00 90.12 85 PRO A N 1
ATOM 659 C CA . PRO A 1 85 ? 27.499 1.560 -36.104 1.00 90.12 85 PRO A CA 1
ATOM 660 C C . PRO A 1 85 ? 28.918 1.360 -35.559 1.00 90.12 85 PRO A C 1
ATOM 662 O O . PRO A 1 85 ? 29.850 1.212 -36.350 1.00 90.12 85 PRO A O 1
ATOM 665 N N . ALA A 1 86 ? 29.099 1.313 -34.234 1.00 89.19 86 ALA A N 1
ATOM 666 C CA . ALA A 1 86 ? 30.405 1.077 -33.620 1.00 89.19 86 ALA A CA 1
ATOM 667 C C . ALA A 1 86 ? 30.947 -0.318 -33.970 1.00 89.19 86 ALA A C 1
ATOM 669 O O . ALA A 1 86 ? 32.093 -0.448 -34.392 1.00 89.19 86 ALA A O 1
ATOM 670 N N . VAL A 1 87 ? 30.105 -1.351 -33.881 1.00 90.44 87 VAL A N 1
ATOM 671 C CA . VAL A 1 87 ? 30.454 -2.729 -34.249 1.00 90.44 87 VAL A CA 1
ATOM 672 C C . VAL A 1 87 ? 30.749 -2.833 -35.744 1.00 90.44 87 VAL A C 1
ATOM 674 O O . VAL A 1 87 ? 31.756 -3.433 -36.107 1.00 90.44 87 VAL A O 1
ATOM 677 N N . ILE A 1 88 ? 29.936 -2.206 -36.606 1.00 89.38 88 ILE A N 1
ATOM 678 C CA . ILE A 1 88 ? 30.177 -2.179 -38.061 1.00 89.38 88 ILE A CA 1
ATOM 679 C C . ILE A 1 88 ? 31.508 -1.483 -38.383 1.00 89.38 88 ILE A C 1
ATOM 681 O O . ILE A 1 88 ? 32.285 -1.988 -39.190 1.00 89.38 88 ILE A O 1
ATOM 685 N N . SER A 1 89 ? 31.806 -0.362 -37.723 1.00 87.69 89 SER A N 1
ATOM 686 C CA . SER A 1 89 ? 33.048 0.398 -37.932 1.00 87.69 89 SER A CA 1
ATOM 687 C C . SER A 1 89 ? 34.283 -0.390 -37.484 1.00 87.69 89 SER A C 1
ATOM 689 O O . SER A 1 89 ? 35.296 -0.410 -38.185 1.00 87.69 89 SER A O 1
ATOM 691 N N . ILE A 1 90 ? 34.193 -1.089 -36.348 1.00 89.06 90 ILE A N 1
ATOM 692 C CA . ILE A 1 90 ? 35.260 -1.956 -35.830 1.00 89.06 90 ILE A CA 1
ATOM 693 C C . ILE A 1 90 ? 35.478 -3.156 -36.758 1.00 89.06 90 ILE A C 1
ATOM 695 O O . ILE A 1 90 ? 36.616 -3.429 -37.132 1.00 89.06 90 ILE A O 1
ATOM 699 N N . PHE A 1 91 ? 34.410 -3.838 -37.190 1.00 89.75 91 PHE A N 1
ATOM 700 C CA . PHE A 1 91 ? 34.511 -4.952 -38.139 1.00 89.75 91 PHE A CA 1
ATOM 701 C C . PHE A 1 91 ? 35.068 -4.512 -39.491 1.00 89.75 91 PHE A C 1
ATOM 703 O O . PHE A 1 91 ? 35.896 -5.219 -40.054 1.00 89.75 91 PHE A O 1
ATOM 710 N N . SER A 1 92 ? 34.667 -3.345 -40.001 1.00 86.25 92 SER A N 1
ATOM 711 C CA . SER A 1 92 ? 35.221 -2.794 -41.242 1.00 86.25 92 SER A CA 1
ATOM 712 C C . SER A 1 92 ? 36.707 -2.456 -41.111 1.00 86.25 92 SER A C 1
ATOM 714 O O . SER A 1 92 ? 37.440 -2.603 -42.082 1.00 86.25 92 SER A O 1
ATOM 716 N N . SER A 1 93 ? 37.154 -2.018 -39.931 1.00 85.31 93 SER A N 1
ATOM 717 C CA . SER A 1 93 ? 38.564 -1.698 -39.668 1.00 85.31 93 SER A CA 1
ATOM 718 C C . SER A 1 93 ? 39.424 -2.954 -39.466 1.00 85.31 93 SER A C 1
ATOM 720 O O . SER A 1 93 ? 40.597 -2.950 -39.816 1.00 85.31 93 SER A O 1
ATOM 722 N N . LEU A 1 94 ? 38.850 -4.031 -38.915 1.00 83.12 94 LEU A N 1
ATOM 723 C CA . LEU A 1 94 ? 39.528 -5.315 -38.669 1.00 83.12 94 LEU A CA 1
ATOM 724 C C . LEU A 1 94 ? 39.491 -6.277 -39.864 1.00 83.12 94 LEU A C 1
ATOM 726 O O . LEU A 1 94 ? 40.420 -7.056 -40.044 1.00 83.12 94 LEU A O 1
ATOM 730 N N . SER A 1 95 ? 38.416 -6.259 -40.656 1.00 75.44 95 SER A N 1
ATOM 731 C CA . SER A 1 95 ? 38.267 -7.082 -41.866 1.00 75.44 95 SER A CA 1
ATOM 732 C C . SER A 1 95 ? 38.898 -6.429 -43.102 1.00 75.44 95 SER A C 1
ATOM 734 O O . SER A 1 95 ? 38.879 -7.024 -44.184 1.00 75.44 95 SER A O 1
ATOM 736 N N . GLY A 1 96 ? 39.444 -5.221 -42.954 1.00 65.25 96 GLY A N 1
ATOM 737 C CA . GLY A 1 96 ? 40.322 -4.617 -43.940 1.00 65.25 96 GLY A CA 1
ATOM 738 C C . GLY A 1 96 ? 41.625 -5.407 -44.055 1.00 65.25 96 GLY A C 1
ATOM 739 O O . GLY A 1 96 ? 42.323 -5.634 -43.069 1.00 65.25 96 GLY A O 1
ATOM 740 N N . LYS A 1 97 ? 41.947 -5.803 -45.289 1.00 49.19 97 LYS A N 1
ATOM 741 C CA . LYS A 1 97 ? 43.307 -5.573 -45.786 1.00 49.19 97 LYS A CA 1
ATOM 742 C C . LYS A 1 97 ? 43.671 -4.103 -45.615 1.00 49.19 97 LYS A C 1
ATOM 744 O O . LYS A 1 97 ? 42.752 -3.271 -45.794 1.00 49.19 97 LYS A O 1
#